Protein AF-A0A1G6JXN3-F1 (afdb_monomer)

Radius of gyration: 26.36 Å; Cα contacts (8 Å, |Δi|>4): 8; chains: 1; bounding box: 58×31×66 Å

Organism: NCBI:txid1640674

Mean predicted aligned error: 10.36 Å

Foldseek 3Di:
DPCCCVCVVPPPPVVVVVVVVVCVVQNPVRVVVVVVVVVVVVVVVVVVVVVVVVVVVVVVVVVVVVVVVVVD

Secondary structure (DSSP, 8-state):
--HHHHHHIIIIIHHHHHHHHHHHHH-TTHHHHHHHHHHHHHHHHHHHHHHHHHHHHHHHHHHHHHHHTT--

InterPro domains:
  IPR003369 Sec-independent protein translocase protein TatA/B/E [PF02416] (10-54)
  IPR006312 Sec-independent protein translocase protein TatA/E [MF_00236] (7-72)
  IPR006312 Sec-independent protein translocase protein TatA/E [TIGR01411] (10-52)

Sequence (72 aa):
MGNFILLGIFGGQEMLFVLLIIVLLFGAKKIPDLMRGLGKGVAEYKKAKDDVISEIDKANNEAITKEEKKSE

Structure (mmCIF, N/CA/C/O backbone):
data_AF-A0A1G6JXN3-F1
#
_entry.id   AF-A0A1G6JXN3-F1
#
loop_
_atom_site.group_PDB
_atom_site.id
_atom_site.type_symbol
_atom_site.label_atom_id
_atom_site.label_alt_id
_atom_site.label_comp_id
_atom_site.label_asym_id
_atom_site.label_entity_id
_atom_site.label_seq_id
_atom_site.pdbx_PDB_ins_code
_atom_site.Cartn_x
_atom_site.Cartn_y
_atom_site.Cartn_z
_atom_site.occupancy
_atom_site.B_iso_or_equiv
_atom_site.auth_seq_id
_atom_site.auth_comp_id
_atom_site.auth_asym_id
_atom_site.auth_atom_id
_atom_site.pdbx_PDB_model_num
ATOM 1 N N . MET A 1 1 ? 34.467 17.466 -7.023 1.00 50.22 1 MET A N 1
ATOM 2 C CA . MET A 1 1 ? 33.510 16.798 -7.937 1.00 50.22 1 MET A CA 1
ATOM 3 C C . MET A 1 1 ? 33.630 15.265 -7.848 1.00 50.22 1 MET A C 1
ATOM 5 O O . MET A 1 1 ? 33.822 14.617 -8.862 1.00 50.22 1 MET A O 1
ATOM 9 N N . GLY A 1 2 ? 33.553 14.666 -6.651 1.00 55.16 2 GLY A N 1
ATOM 10 C CA . GLY A 1 2 ? 33.736 13.208 -6.470 1.00 55.16 2 GLY A CA 1
ATOM 11 C C . GLY A 1 2 ? 32.526 12.468 -5.891 1.00 55.16 2 GLY A C 1
ATOM 12 O O . GLY A 1 2 ? 32.457 11.251 -5.971 1.00 55.16 2 GLY A O 1
ATOM 13 N N . ASN A 1 3 ? 31.538 13.192 -5.352 1.00 56.16 3 ASN A N 1
ATOM 14 C CA . ASN A 1 3 ? 30.478 12.584 -4.535 1.00 56.16 3 ASN A CA 1
ATOM 15 C C . ASN A 1 3 ? 29.115 12.538 -5.243 1.00 56.16 3 ASN A C 1
ATOM 17 O O . ASN A 1 3 ? 28.233 11.805 -4.813 1.00 56.16 3 ASN A O 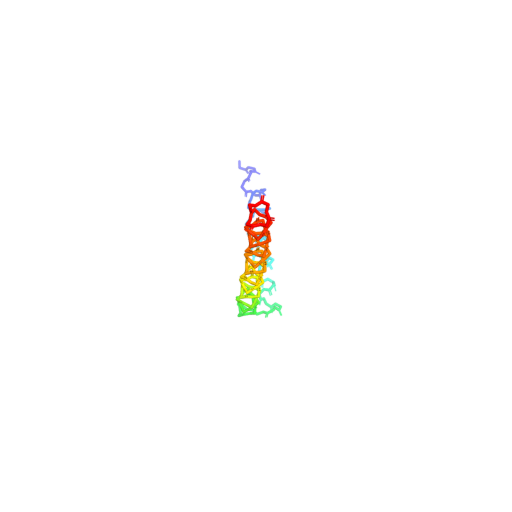1
ATOM 21 N N . PHE A 1 4 ? 28.938 13.281 -6.342 1.00 58.50 4 PHE A N 1
ATOM 22 C CA . PHE A 1 4 ? 27.691 13.260 -7.117 1.00 58.50 4 PHE A CA 1
ATOM 23 C C . PHE A 1 4 ? 27.536 11.960 -7.919 1.00 58.50 4 PHE A C 1
ATOM 25 O O . PHE A 1 4 ? 26.428 11.489 -8.131 1.00 58.50 4 PHE A O 1
ATOM 32 N N . ILE A 1 5 ? 28.655 11.342 -8.303 1.00 61.03 5 ILE A N 1
ATOM 33 C CA . ILE A 1 5 ? 28.677 10.055 -9.001 1.00 61.03 5 ILE A CA 1
ATOM 34 C C . ILE A 1 5 ? 28.345 8.919 -8.023 1.00 61.03 5 ILE A C 1
ATOM 36 O O . ILE A 1 5 ? 27.528 8.073 -8.338 1.00 61.03 5 ILE A O 1
ATOM 40 N N . LEU A 1 6 ? 28.866 8.937 -6.794 1.00 56.94 6 LEU A N 1
ATOM 41 C CA . LEU A 1 6 ? 28.582 7.884 -5.809 1.00 56.94 6 LEU A CA 1
ATOM 42 C C . LEU A 1 6 ? 27.123 7.926 -5.310 1.00 56.94 6 LEU A C 1
ATOM 44 O O . LEU A 1 6 ? 26.484 6.887 -5.209 1.00 56.94 6 LEU A O 1
ATOM 48 N N . LEU A 1 7 ? 26.566 9.122 -5.078 1.00 58.84 7 LEU A N 1
ATOM 49 C CA . LEU A 1 7 ? 25.170 9.305 -4.646 1.00 58.84 7 LEU A CA 1
ATOM 50 C C . LEU A 1 7 ? 24.171 9.213 -5.821 1.00 58.84 7 LEU A C 1
ATOM 52 O O . LEU A 1 7 ? 23.043 8.762 -5.645 1.00 58.84 7 LEU A O 1
ATOM 56 N N . GLY A 1 8 ? 24.591 9.592 -7.032 1.00 57.97 8 GLY A N 1
ATOM 57 C CA . GLY A 1 8 ? 23.800 9.460 -8.259 1.00 57.97 8 GLY A CA 1
ATOM 58 C C . GLY A 1 8 ? 23.716 8.024 -8.782 1.00 57.97 8 GLY A C 1
ATOM 59 O O . GLY A 1 8 ? 22.661 7.631 -9.277 1.00 57.97 8 GLY A O 1
ATOM 60 N N . ILE A 1 9 ? 24.785 7.235 -8.617 1.00 57.97 9 ILE A N 1
ATOM 61 C CA . ILE A 1 9 ? 24.804 5.807 -8.953 1.00 57.97 9 ILE A CA 1
ATOM 62 C C . ILE A 1 9 ? 24.037 5.014 -7.880 1.00 57.97 9 ILE A C 1
ATOM 64 O O . ILE A 1 9 ? 23.010 4.442 -8.213 1.00 57.97 9 ILE A O 1
ATOM 68 N N . PHE A 1 10 ? 24.399 5.100 -6.591 1.00 61.28 10 PHE A N 1
ATOM 69 C CA . PHE A 1 10 ? 23.790 4.259 -5.539 1.00 61.28 10 PHE A CA 1
ATOM 70 C C . PHE A 1 10 ? 22.441 4.736 -4.967 1.00 61.28 10 PHE A C 1
ATOM 72 O O . PHE A 1 10 ? 21.810 4.009 -4.202 1.00 61.28 10 PHE A O 1
ATOM 79 N N . GLY A 1 11 ? 21.994 5.964 -5.245 1.00 67.88 11 GLY A N 1
ATOM 80 C CA . GLY A 1 11 ? 20.861 6.546 -4.512 1.00 67.88 11 GLY A CA 1
ATOM 81 C C . GLY A 1 11 ? 19.513 6.473 -5.225 1.00 67.88 11 GLY A C 1
ATOM 82 O O . GLY A 1 11 ? 18.505 6.107 -4.625 1.00 67.88 11 GLY A O 1
ATOM 83 N N . GLY A 1 12 ? 19.471 6.876 -6.496 1.00 81.00 12 GLY A N 1
ATOM 84 C CA . GLY A 1 12 ? 18.202 7.165 -7.175 1.00 81.00 12 GLY A CA 1
ATOM 85 C C . GLY A 1 12 ? 18.073 6.567 -8.568 1.00 81.00 12 GLY A C 1
ATOM 86 O O . GLY A 1 12 ? 17.010 6.049 -8.907 1.00 81.00 12 GLY A O 1
ATOM 87 N N . GLN A 1 13 ? 19.138 6.602 -9.375 1.00 82.81 13 GLN A N 1
ATOM 88 C CA . GLN A 1 13 ? 19.061 6.145 -10.764 1.00 82.81 13 GLN A CA 1
ATOM 89 C C . GLN A 1 13 ? 18.947 4.618 -10.862 1.00 82.81 13 GLN A C 1
ATOM 91 O O . GLN A 1 13 ? 18.130 4.122 -11.635 1.00 82.81 13 GLN A O 1
ATOM 96 N N . GLU A 1 14 ? 19.702 3.875 -10.049 1.00 81.75 14 GLU A N 1
ATOM 97 C CA . GLU A 1 14 ? 19.599 2.412 -9.961 1.00 81.75 14 GLU A CA 1
ATOM 98 C C . GLU A 1 14 ? 18.224 1.970 -9.456 1.00 81.75 14 GLU A C 1
ATOM 100 O O . GLU A 1 14 ? 17.594 1.110 -10.067 1.00 81.75 14 GLU A O 1
ATOM 105 N N . MET A 1 15 ? 17.707 2.612 -8.403 1.00 85.75 15 MET A N 1
ATOM 106 C CA . MET A 1 15 ? 16.358 2.342 -7.895 1.00 85.75 15 MET A CA 1
ATOM 107 C C . MET A 1 15 ? 15.280 2.596 -8.952 1.00 85.75 15 MET A C 1
ATOM 109 O O . MET A 1 15 ? 14.357 1.793 -9.095 1.00 85.75 15 MET A O 1
ATOM 113 N N . LEU A 1 16 ? 15.409 3.673 -9.734 1.00 89.50 16 LEU A N 1
ATOM 114 C CA . LEU A 1 16 ? 14.495 3.958 -10.838 1.00 89.50 16 LEU A CA 1
ATOM 115 C C . LEU A 1 16 ? 14.590 2.893 -11.942 1.00 89.50 16 LEU A C 1
ATOM 117 O O . LEU A 1 16 ? 13.561 2.467 -12.464 1.00 89.50 16 LEU A O 1
ATOM 121 N N . PHE A 1 17 ? 15.799 2.424 -12.264 1.00 90.62 17 PHE A N 1
ATOM 122 C CA . PHE A 1 17 ? 16.019 1.347 -13.234 1.00 90.62 17 PHE A CA 1
ATOM 123 C C . PHE A 1 17 ? 15.427 0.012 -12.768 1.00 90.62 17 PHE A C 1
ATOM 125 O O . PHE A 1 17 ? 14.751 -0.663 -13.544 1.00 90.62 17 PHE A O 1
ATOM 132 N N . VAL A 1 18 ? 15.627 -0.358 -11.501 1.00 90.62 18 VAL A N 1
ATOM 133 C CA . VAL A 1 18 ? 15.041 -1.570 -10.909 1.00 90.62 18 VAL A CA 1
ATOM 134 C C . VAL A 1 18 ? 13.517 -1.479 -10.917 1.00 90.62 18 VAL A C 1
ATOM 136 O O . VAL A 1 18 ? 12.851 -2.414 -11.360 1.00 90.62 18 VAL A O 1
ATOM 139 N N . LEU A 1 19 ? 12.954 -0.339 -10.504 1.00 90.62 19 LEU A N 1
ATOM 140 C CA . LEU A 1 19 ? 11.511 -0.109 -10.544 1.00 90.62 19 LEU A CA 1
ATOM 141 C C . LEU A 1 19 ? 10.964 -0.220 -11.974 1.00 90.62 19 LEU A C 1
ATOM 143 O O . LEU A 1 19 ? 9.922 -0.840 -12.182 1.00 90.62 19 LEU A O 1
ATOM 147 N N . LEU A 1 20 ? 11.682 0.321 -12.962 1.00 92.94 20 LEU A N 1
ATOM 148 C CA . LEU A 1 20 ? 11.315 0.224 -14.372 1.00 92.94 20 LEU A CA 1
ATOM 149 C C . LEU A 1 20 ? 11.304 -1.232 -14.859 1.00 92.94 20 LEU A C 1
ATOM 151 O O . LEU A 1 20 ? 10.343 -1.642 -15.506 1.00 92.94 20 LEU A O 1
ATOM 155 N N . ILE A 1 21 ? 12.316 -2.032 -14.509 1.00 94.06 21 ILE A N 1
ATOM 156 C CA . ILE A 1 21 ? 12.366 -3.463 -14.852 1.00 94.06 21 ILE A CA 1
ATOM 157 C C . ILE A 1 21 ? 11.194 -4.213 -14.210 1.00 94.06 21 ILE A C 1
ATOM 159 O O . ILE A 1 21 ? 10.503 -4.966 -14.895 1.00 94.06 21 ILE A O 1
ATOM 163 N N . ILE A 1 22 ? 10.912 -3.983 -12.925 1.00 93.19 22 ILE A N 1
ATOM 164 C CA . ILE A 1 22 ? 9.771 -4.609 -12.236 1.00 93.19 22 ILE A CA 1
ATOM 165 C C . ILE A 1 22 ? 8.456 -4.224 -12.929 1.00 93.19 22 ILE A C 1
ATOM 167 O O . ILE A 1 22 ? 7.605 -5.080 -13.169 1.00 93.19 22 ILE A O 1
ATOM 171 N N . VAL A 1 23 ? 8.291 -2.955 -13.305 1.00 93.75 23 VAL A N 1
ATOM 172 C CA . VAL A 1 23 ? 7.108 -2.478 -14.032 1.00 93.75 23 VAL A CA 1
ATOM 173 C C . VAL A 1 23 ? 7.001 -3.096 -15.427 1.00 93.75 23 VAL A C 1
ATOM 175 O O . VAL A 1 23 ? 5.887 -3.379 -15.859 1.00 93.75 23 VAL A O 1
ATOM 178 N N . LEU A 1 24 ? 8.107 -3.349 -16.127 1.00 94.06 24 LEU A N 1
ATOM 179 C CA . LEU A 1 24 ? 8.091 -4.037 -17.422 1.00 94.06 24 LEU A CA 1
ATOM 180 C C . LEU A 1 24 ? 7.725 -5.523 -17.288 1.00 94.06 24 LEU A C 1
ATOM 182 O O . LEU A 1 24 ? 6.966 -6.034 -18.107 1.00 94.06 24 LEU A O 1
ATOM 186 N N . LEU A 1 25 ? 8.213 -6.203 -16.246 1.00 94.12 25 LEU A N 1
ATOM 187 C CA . LEU A 1 25 ? 7.932 -7.622 -16.003 1.00 94.12 25 LEU A CA 1
ATOM 188 C C . LEU A 1 25 ? 6.500 -7.869 -15.509 1.00 94.12 25 LEU A C 1
ATOM 190 O O . LEU A 1 25 ? 5.832 -8.798 -15.960 1.00 94.12 25 LEU A O 1
ATOM 194 N N . PHE A 1 26 ? 6.024 -7.052 -14.569 1.00 92.44 26 PHE A N 1
ATOM 195 C CA . PHE A 1 26 ? 4.723 -7.246 -13.922 1.0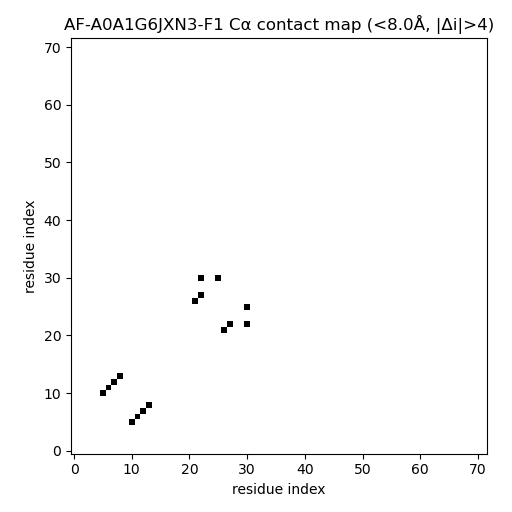0 92.44 26 PHE A CA 1
ATOM 196 C C . PHE A 1 26 ? 3.615 -6.354 -14.494 1.00 92.44 26 PHE A C 1
ATOM 198 O O . PHE A 1 26 ? 2.435 -6.682 -14.357 1.00 92.44 26 PHE A O 1
ATOM 205 N N . GLY A 1 27 ? 3.969 -5.250 -15.149 1.00 89.06 27 GLY A N 1
ATOM 206 C CA . GLY A 1 27 ? 3.051 -4.220 -15.628 1.00 89.06 27 GLY A CA 1
ATOM 207 C C . GLY A 1 27 ? 2.782 -3.128 -14.585 1.00 89.06 27 GLY A C 1
ATOM 208 O O . GLY A 1 27 ? 2.586 -3.404 -13.400 1.00 89.06 27 GLY A O 1
ATOM 209 N N . ALA A 1 28 ? 2.663 -1.874 -15.038 1.00 88.00 28 ALA A N 1
ATOM 210 C CA . ALA A 1 28 ? 2.416 -0.709 -14.173 1.00 88.00 28 ALA A CA 1
ATOM 211 C C . ALA A 1 28 ? 1.102 -0.791 -13.373 1.00 88.00 28 ALA A C 1
ATOM 213 O O . ALA A 1 28 ? 0.984 -0.180 -12.316 1.00 88.00 28 ALA A O 1
ATOM 214 N N . LYS A 1 29 ? 0.113 -1.553 -13.861 1.00 89.50 29 LYS A N 1
ATOM 215 C CA . LYS A 1 29 ? -1.183 -1.744 -13.186 1.00 89.50 29 LYS A CA 1
ATOM 216 C C . LYS A 1 29 ? -1.143 -2.798 -12.079 1.00 89.50 29 LYS A C 1
ATOM 218 O O . LYS A 1 29 ? -1.924 -2.721 -11.137 1.00 89.50 29 LYS A O 1
ATOM 223 N N . LYS A 1 30 ? -0.212 -3.753 -12.148 1.00 90.88 30 LYS A N 1
ATOM 224 C CA . LYS A 1 30 ? -0.224 -4.926 -11.270 1.00 90.88 30 LYS A CA 1
ATOM 225 C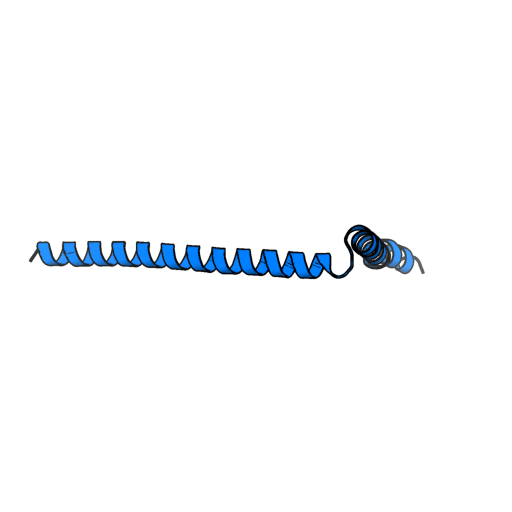 C . LYS A 1 30 ? 0.298 -4.621 -9.870 1.00 90.88 30 LYS A C 1
ATOM 227 O O . LYS A 1 30 ? -0.224 -5.163 -8.905 1.00 90.88 30 LYS A O 1
ATOM 232 N N . ILE A 1 31 ? 1.259 -3.702 -9.747 1.00 90.75 31 ILE A N 1
ATOM 233 C CA . ILE A 1 31 ? 1.758 -3.238 -8.444 1.00 90.75 31 ILE A CA 1
ATOM 234 C C . ILE A 1 31 ? 0.648 -2.517 -7.647 1.00 90.75 31 ILE A C 1
ATOM 236 O O . ILE A 1 31 ? 0.369 -2.952 -6.529 1.00 90.75 31 ILE A O 1
ATOM 240 N N . PRO A 1 32 ? -0.057 -1.498 -8.191 1.00 89.00 32 PRO A N 1
ATOM 241 C CA . PRO A 1 32 ? -1.189 -0.873 -7.505 1.00 89.00 32 PRO A CA 1
ATOM 242 C C . PRO A 1 32 ? -2.313 -1.850 -7.156 1.00 89.00 32 PRO A C 1
ATOM 244 O O . PRO A 1 32 ? -2.871 -1.762 -6.063 1.00 89.00 32 PRO A O 1
ATOM 247 N N . ASP A 1 33 ? -2.642 -2.783 -8.052 1.00 93.81 33 ASP A N 1
ATOM 248 C CA . ASP A 1 33 ? -3.703 -3.765 -7.809 1.00 93.81 33 ASP A CA 1
ATOM 249 C C . ASP A 1 33 ? -3.334 -4.733 -6.675 1.00 93.81 33 ASP A C 1
ATOM 251 O O . ASP A 1 33 ? -4.160 -4.976 -5.790 1.00 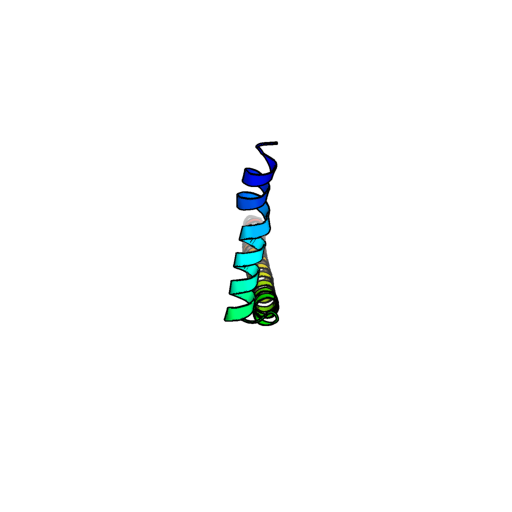93.81 33 ASP A O 1
ATOM 255 N N . LEU A 1 34 ? -2.080 -5.208 -6.625 1.00 93.06 34 LEU A N 1
ATOM 256 C CA . LEU A 1 34 ? -1.578 -5.993 -5.492 1.00 93.06 34 LEU A CA 1
ATOM 257 C C . LEU A 1 34 ? -1.618 -5.190 -4.188 1.00 93.06 34 LEU A C 1
ATOM 259 O O . LEU A 1 34 ? -2.090 -5.707 -3.179 1.00 93.06 34 LEU A O 1
ATOM 263 N N . MET A 1 35 ? -1.168 -3.932 -4.196 1.00 93.88 35 MET A N 1
ATOM 264 C CA . MET A 1 35 ? -1.191 -3.077 -3.001 1.00 93.88 35 MET A CA 1
ATOM 265 C C . MET A 1 35 ? -2.617 -2.846 -2.496 1.00 93.88 35 MET A C 1
ATOM 267 O O . MET A 1 35 ? -2.859 -2.888 -1.292 1.00 93.88 35 MET A O 1
ATOM 271 N N . ARG A 1 36 ? -3.577 -2.636 -3.403 1.00 95.38 36 ARG A N 1
ATOM 272 C CA . ARG A 1 36 ? -4.996 -2.492 -3.052 1.00 95.38 36 ARG A CA 1
ATOM 273 C C . ARG A 1 36 ? -5.568 -3.779 -2.464 1.00 95.38 36 ARG A C 1
ATOM 275 O O . ARG A 1 36 ? -6.303 -3.702 -1.483 1.00 95.38 36 ARG A O 1
ATOM 282 N N . GLY A 1 37 ? -5.243 -4.936 -3.039 1.00 95.94 37 GLY A N 1
ATOM 283 C CA . GLY A 1 37 ? -5.667 -6.239 -2.519 1.00 95.94 37 GLY A CA 1
ATOM 284 C C . GLY A 1 37 ? -5.080 -6.528 -1.136 1.00 95.94 37 GLY A C 1
ATOM 285 O O . GLY A 1 37 ? -5.821 -6.809 -0.196 1.00 95.94 37 GLY A O 1
ATOM 286 N N . LEU A 1 38 ? -3.764 -6.367 -0.992 1.00 96.81 38 LEU A N 1
ATOM 287 C CA . LEU A 1 38 ? -3.05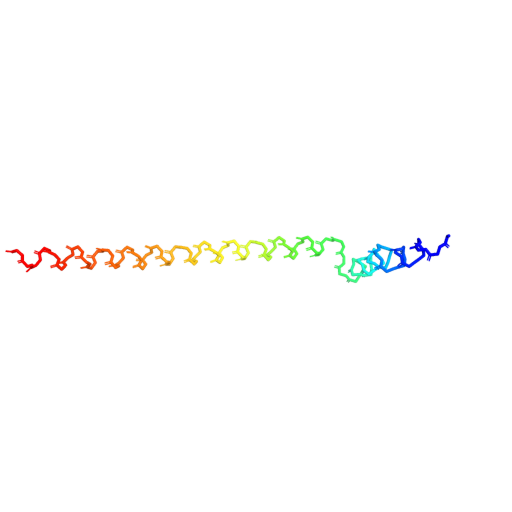1 -6.549 0.272 1.00 96.81 38 LEU A CA 1
ATOM 288 C C . LEU A 1 38 ? -3.559 -5.574 1.345 1.00 96.81 38 LEU A C 1
ATOM 290 O O . LEU A 1 38 ? -3.825 -5.980 2.470 1.00 96.81 38 LEU A O 1
ATOM 294 N N . GLY A 1 39 ? -3.753 -4.301 0.990 1.00 95.94 39 GLY A N 1
ATOM 295 C CA . GLY A 1 39 ? -4.244 -3.274 1.908 1.00 95.94 39 GLY A CA 1
ATOM 296 C C . GLY A 1 39 ? -5.648 -3.568 2.434 1.00 95.94 39 GLY A C 1
ATOM 297 O O . GLY A 1 39 ? -5.890 -3.424 3.631 1.00 95.94 39 GLY A O 1
ATOM 298 N N . LYS A 1 40 ? -6.557 -4.042 1.572 1.00 96.94 40 LYS A N 1
ATOM 299 C CA . LYS A 1 40 ? -7.890 -4.498 1.995 1.00 96.94 40 LYS A CA 1
ATOM 300 C C . LYS A 1 40 ? -7.805 -5.705 2.927 1.00 96.94 40 LYS A C 1
ATOM 302 O O . LYS A 1 40 ? -8.415 -5.674 3.989 1.00 96.94 40 LYS A O 1
ATOM 307 N N . GLY A 1 41 ? -6.997 -6.709 2.578 1.00 97.12 41 GLY A N 1
ATOM 308 C CA . GLY A 1 41 ? -6.809 -7.898 3.415 1.00 97.12 41 GLY A CA 1
ATOM 309 C C . GLY A 1 41 ? -6.253 -7.564 4.801 1.00 97.12 41 GLY A C 1
ATOM 310 O O . GLY A 1 41 ? -6.766 -8.046 5.806 1.00 97.12 41 GLY A O 1
ATOM 311 N N . VAL A 1 42 ? -5.255 -6.678 4.881 1.00 97.44 42 VAL A N 1
ATOM 312 C CA . VAL A 1 42 ? -4.695 -6.213 6.162 1.00 97.44 42 VAL A CA 1
ATOM 313 C C . VAL A 1 42 ? -5.723 -5.406 6.965 1.00 97.44 42 VAL A C 1
ATOM 315 O O . VAL A 1 42 ? -5.791 -5.553 8.186 1.00 97.44 42 VAL A O 1
ATOM 318 N N . ALA A 1 43 ? -6.538 -4.576 6.308 1.00 96.75 43 ALA A N 1
ATOM 319 C CA . ALA A 1 43 ? -7.585 -3.800 6.972 1.00 96.75 43 ALA A CA 1
ATOM 320 C C . ALA A 1 43 ? -8.691 -4.696 7.558 1.00 96.75 43 ALA A C 1
ATOM 322 O O . ALA A 1 43 ? -9.072 -4.517 8.716 1.00 96.75 43 ALA A O 1
ATOM 323 N N . GLU A 1 44 ? -9.167 -5.678 6.791 1.00 97.31 44 GLU A N 1
ATOM 324 C CA . GLU A 1 44 ? -10.152 -6.666 7.249 1.00 97.31 44 GLU A CA 1
ATOM 325 C C . GLU A 1 44 ? -9.590 -7.537 8.376 1.00 97.31 44 GLU A C 1
ATOM 327 O O . GLU A 1 44 ? -10.254 -7.719 9.396 1.00 97.31 44 GLU A O 1
ATOM 332 N N . TYR A 1 45 ? -8.338 -7.987 8.251 1.00 97.00 45 TYR A N 1
ATOM 333 C CA . TYR A 1 45 ? -7.645 -8.729 9.305 1.00 97.00 45 TYR A CA 1
ATOM 334 C C . TYR A 1 45 ? -7.558 -7.928 10.606 1.00 97.00 45 TYR A C 1
ATOM 336 O O . TYR A 1 45 ? -7.861 -8.446 11.682 1.00 97.00 45 TYR A O 1
ATOM 344 N N . LYS A 1 46 ? -7.178 -6.646 10.521 1.00 96.56 46 LYS A N 1
ATOM 345 C CA . LYS A 1 46 ? -7.091 -5.778 11.697 1.00 96.56 46 LYS A CA 1
ATOM 346 C C . LYS A 1 46 ? -8.456 -5.608 12.362 1.00 96.56 46 LYS A C 1
ATOM 348 O O . LYS A 1 46 ? -8.528 -5.699 13.582 1.00 96.56 46 LYS A O 1
ATOM 353 N N . LYS A 1 47 ? -9.516 -5.402 11.577 1.00 96.75 47 LYS A N 1
ATOM 354 C CA . LYS A 1 47 ? -10.880 -5.273 12.098 1.00 96.75 47 LYS A CA 1
ATOM 355 C C . LYS A 1 47 ? -11.333 -6.544 12.818 1.00 96.75 47 LYS A C 1
ATOM 357 O O . LYS A 1 47 ? -11.737 -6.460 13.967 1.00 96.75 47 LYS A O 1
ATOM 362 N N . ALA A 1 48 ? -11.181 -7.708 12.184 1.00 96.50 48 ALA A N 1
ATOM 363 C CA . ALA A 1 48 ? -11.546 -8.986 12.793 1.00 96.50 48 ALA A CA 1
ATOM 364 C C . ALA A 1 48 ? -10.773 -9.244 14.097 1.00 96.50 48 ALA A C 1
ATOM 366 O O . ALA A 1 48 ? -11.347 -9.691 15.085 1.00 96.50 48 ALA A O 1
ATOM 367 N N . LYS A 1 49 ? -9.476 -8.917 14.123 1.00 96.38 49 LYS A N 1
ATOM 368 C CA . LYS A 1 49 ? -8.654 -9.018 15.334 1.00 96.38 49 LYS A CA 1
ATOM 369 C C . LYS A 1 49 ? -9.165 -8.096 16.448 1.00 96.38 49 LYS A C 1
ATOM 371 O O . LYS A 1 49 ? -9.246 -8.525 17.594 1.00 96.38 49 LYS A O 1
ATOM 376 N N . ASP A 1 50 ? -9.478 -6.844 16.121 1.00 96.12 50 ASP A N 1
ATOM 377 C CA . ASP A 1 50 ? -9.959 -5.854 17.090 1.00 96.12 50 ASP A CA 1
ATOM 378 C C . ASP A 1 50 ? -11.358 -6.249 17.634 1.00 96.12 50 ASP A C 1
ATOM 380 O O . ASP A 1 50 ? -11.592 -6.151 18.840 1.00 96.12 50 ASP A O 1
ATOM 384 N N . ASP A 1 51 ? -12.241 -6.793 16.786 1.00 95.31 51 ASP A N 1
ATOM 385 C CA . ASP A 1 51 ? -13.560 -7.313 17.181 1.00 95.31 51 ASP A CA 1
ATOM 386 C C . ASP A 1 51 ? -13.425 -8.491 18.169 1.00 95.31 51 ASP A C 1
ATOM 388 O O . ASP A 1 51 ? -14.022 -8.457 19.247 1.00 95.31 51 ASP A O 1
ATOM 392 N N . VAL A 1 52 ? -12.566 -9.476 17.871 1.00 94.62 52 VAL A N 1
ATOM 393 C CA . VAL A 1 52 ? -12.299 -10.633 18.753 1.00 94.62 52 VAL A CA 1
ATOM 394 C C . VAL A 1 52 ? -11.762 -10.201 20.119 1.00 94.62 52 VAL A C 1
ATOM 396 O O . VAL A 1 52 ? -12.217 -10.706 21.144 1.00 94.62 52 VAL A O 1
ATOM 399 N N . ILE A 1 53 ? -10.818 -9.255 20.161 1.00 93.38 53 ILE A N 1
ATOM 400 C CA . ILE A 1 53 ? -10.289 -8.728 21.431 1.00 93.38 53 ILE A CA 1
ATOM 401 C C . ILE A 1 53 ? -11.417 -8.075 22.239 1.00 93.38 53 ILE A C 1
ATOM 403 O O . ILE A 1 53 ? -11.547 -8.336 23.433 1.00 93.38 53 ILE A O 1
ATOM 407 N N . SER A 1 54 ? -12.281 -7.294 21.584 1.00 93.38 54 SER A N 1
ATOM 408 C CA . SER A 1 54 ? -13.401 -6.629 22.253 1.00 93.38 54 SER A CA 1
ATOM 409 C C . SER A 1 54 ? -14.438 -7.605 22.825 1.00 93.38 54 SER A C 1
ATOM 411 O O . SER A 1 54 ? -15.025 -7.332 23.873 1.00 93.38 54 SER A O 1
ATOM 413 N N . GLU A 1 55 ? -14.666 -8.744 22.165 1.00 91.50 55 GLU A N 1
ATOM 414 C CA . GLU A 1 55 ? -15.555 -9.799 22.661 1.00 91.50 55 GLU A CA 1
ATOM 415 C C . GLU A 1 55 ? -14.956 -10.517 23.872 1.00 91.50 55 GLU A C 1
ATOM 417 O O . GLU A 1 55 ? -15.663 -10.755 24.852 1.00 91.50 55 GLU A O 1
ATOM 422 N N . ILE A 1 56 ? -13.650 -10.798 23.847 1.00 89.75 56 ILE A N 1
ATOM 423 C CA . ILE A 1 56 ? -12.927 -11.395 24.979 1.00 89.75 56 ILE A CA 1
ATOM 424 C C . ILE A 1 56 ? -12.956 -10.455 26.192 1.00 89.75 56 ILE A C 1
ATOM 426 O O . ILE A 1 56 ? -13.245 -10.894 27.308 1.00 89.75 56 ILE A O 1
ATOM 430 N N . ASP A 1 57 ? -12.722 -9.158 25.985 1.00 89.38 57 ASP A N 1
ATOM 431 C CA . ASP A 1 57 ? -12.758 -8.161 27.059 1.00 89.38 57 ASP A CA 1
ATOM 432 C C . ASP A 1 57 ? -14.164 -8.009 27.654 1.00 89.38 57 ASP A C 1
ATOM 434 O O . ASP A 1 57 ? -14.317 -7.889 28.873 1.00 89.38 57 ASP A O 1
ATOM 438 N N . LYS A 1 58 ? -15.215 -8.052 26.826 1.00 89.19 58 LYS A N 1
ATOM 439 C CA . LYS A 1 58 ? -16.605 -8.049 27.312 1.00 89.19 58 LYS A CA 1
ATOM 440 C C . LYS A 1 58 ? -16.927 -9.311 28.105 1.00 89.19 58 LYS A C 1
ATOM 442 O O . LYS A 1 58 ? -17.464 -9.197 29.203 1.00 89.19 58 LYS A O 1
ATOM 447 N N . ALA A 1 59 ? -16.552 -10.487 27.604 1.00 85.75 59 ALA A N 1
ATOM 448 C CA . ALA A 1 59 ? -16.773 -11.754 28.297 1.00 85.75 59 ALA A CA 1
ATOM 449 C C . ALA A 1 59 ? -16.080 -11.790 29.671 1.00 85.75 59 ALA A C 1
ATOM 451 O O . ALA A 1 59 ? -16.684 -12.224 30.653 1.00 85.75 59 ALA 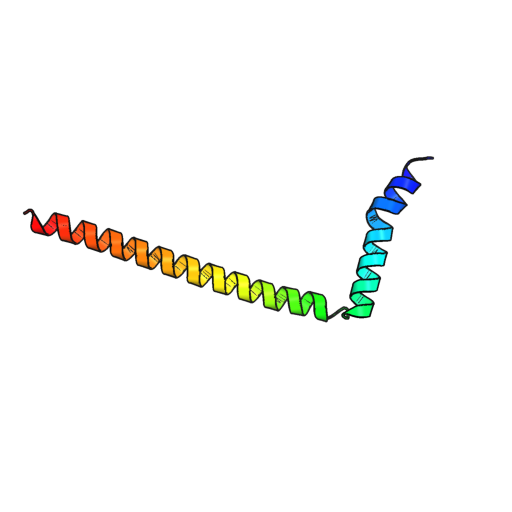A O 1
ATOM 452 N N . ASN A 1 60 ? -14.853 -11.268 29.766 1.00 84.38 60 ASN A N 1
ATOM 453 C CA . ASN A 1 60 ? -14.136 -11.147 31.036 1.00 84.38 60 ASN A CA 1
ATOM 454 C C . ASN A 1 60 ? -14.824 -10.171 32.003 1.00 84.38 60 ASN A C 1
ATOM 456 O O . ASN A 1 60 ? -15.015 -10.505 33.170 1.00 84.38 60 ASN A O 1
ATOM 460 N N . ASN A 1 61 ? -15.252 -8.994 31.536 1.00 80.19 61 ASN A N 1
ATOM 461 C CA . ASN A 1 61 ? -15.960 -8.031 32.388 1.00 80.19 61 ASN A CA 1
ATOM 462 C C . ASN A 1 61 ? -17.330 -8.557 32.860 1.00 80.19 61 ASN A C 1
ATOM 464 O O . ASN A 1 61 ? -17.721 -8.339 34.010 1.00 80.19 61 ASN A O 1
ATOM 46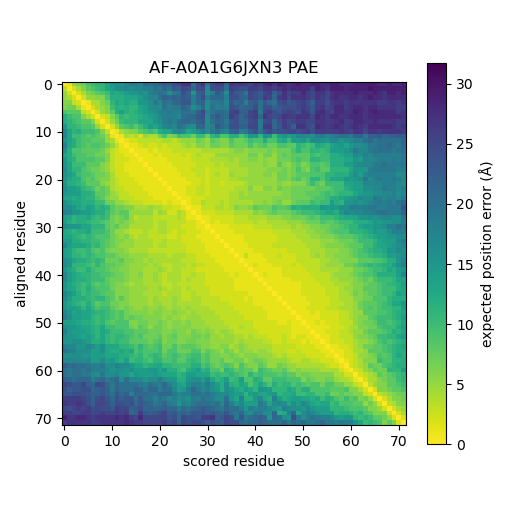8 N N . GLU A 1 62 ? -18.054 -9.292 32.013 1.00 75.62 62 GLU A N 1
ATOM 469 C CA . GLU A 1 62 ? -19.322 -9.931 32.381 1.00 75.62 62 GLU A CA 1
ATOM 470 C C . GLU A 1 62 ? -19.139 -11.071 33.393 1.00 75.62 62 GLU A C 1
ATOM 472 O O . GLU A 1 62 ? -19.997 -11.256 34.260 1.00 75.62 62 GLU A O 1
ATOM 477 N N . ALA A 1 63 ? -18.034 -11.820 33.315 1.00 72.25 63 ALA A N 1
ATOM 478 C CA . ALA A 1 63 ? -17.694 -12.850 34.294 1.00 72.25 63 ALA A CA 1
ATOM 479 C C . ALA A 1 63 ? -17.384 -12.241 35.673 1.00 72.25 63 ALA A C 1
ATOM 481 O O . ALA A 1 63 ? -17.954 -12.683 36.669 1.00 72.25 63 ALA A O 1
ATOM 482 N N . ILE A 1 64 ? -16.587 -11.167 35.718 1.00 69.94 64 ILE A N 1
ATOM 483 C CA . ILE A 1 64 ? -16.249 -10.442 36.957 1.00 69.94 64 ILE A CA 1
ATOM 484 C C . ILE A 1 64 ? -17.514 -9.846 37.605 1.00 69.94 64 ILE A C 1
ATOM 486 O O . ILE A 1 64 ? -17.743 -10.0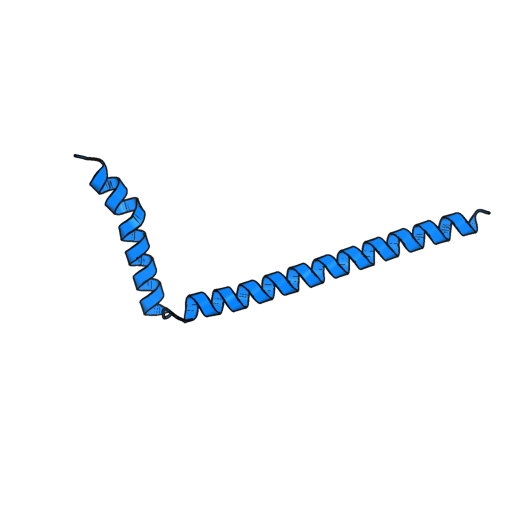09 38.801 1.00 69.94 64 ILE A O 1
ATOM 490 N N . THR A 1 65 ? -18.406 -9.252 36.803 1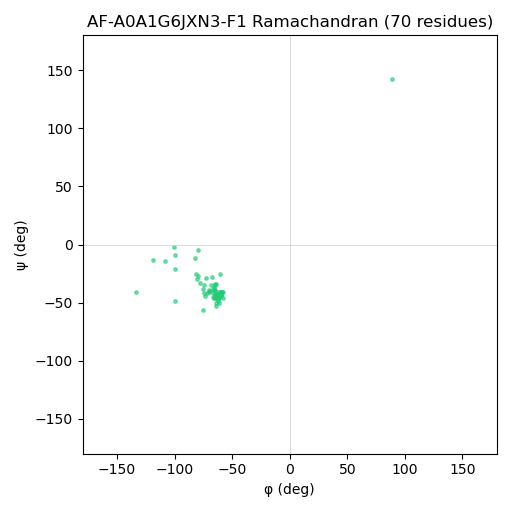.00 68.94 65 THR A N 1
ATOM 491 C CA . THR A 1 65 ? -19.664 -8.655 37.301 1.00 68.94 65 THR A CA 1
ATOM 492 C C . THR A 1 65 ? -20.651 -9.703 37.846 1.00 68.94 65 THR A C 1
ATOM 494 O O . THR A 1 65 ? -21.475 -9.404 38.714 1.00 68.94 65 THR A O 1
ATOM 497 N N . LYS A 1 66 ? -20.610 -10.945 37.338 1.00 65.50 66 LYS A N 1
ATOM 498 C CA . LYS A 1 66 ? -21.457 -12.048 37.829 1.00 65.50 66 LYS A CA 1
ATOM 499 C C . LYS A 1 66 ? -20.921 -12.684 39.113 1.00 65.50 66 LYS A C 1
ATOM 501 O O . LYS A 1 66 ? -21.727 -13.206 39.882 1.00 65.50 66 LYS A O 1
ATOM 506 N N . GLU A 1 67 ? -19.612 -12.642 39.354 1.00 60.44 67 GLU A N 1
ATOM 507 C CA . GLU A 1 67 ? -19.011 -13.142 40.595 1.00 60.44 67 GLU A CA 1
ATOM 508 C C . GLU A 1 67 ? -19.245 -12.191 41.781 1.00 60.44 67 GLU A C 1
ATOM 510 O O . GLU A 1 67 ? -19.599 -12.674 42.856 1.00 60.44 67 GLU A O 1
ATOM 515 N N . GLU A 1 68 ? -19.195 -10.866 41.588 1.00 58.69 68 GLU A N 1
ATOM 516 C CA . GLU A 1 68 ? -19.499 -9.891 42.658 1.00 58.69 68 GLU A CA 1
ATOM 517 C C . GLU A 1 68 ? -20.956 -9.963 43.154 1.00 58.69 68 GLU A C 1
ATOM 519 O O . GLU A 1 68 ? -21.216 -9.806 44.343 1.00 58.69 68 GLU A O 1
ATOM 524 N N . LYS A 1 69 ? -21.923 -10.275 42.280 1.00 58.00 69 LYS A N 1
ATOM 525 C CA . LYS A 1 69 ? -23.345 -10.404 42.665 1.00 58.00 69 LYS A CA 1
ATOM 526 C C . LYS A 1 69 ? -23.714 -11.730 43.335 1.00 58.00 69 LYS A C 1
ATOM 528 O O . LYS A 1 69 ? -24.869 -11.905 43.711 1.00 58.00 69 LYS A O 1
ATOM 533 N N . LYS A 1 70 ? -22.786 -12.687 43.430 1.00 57.12 70 LYS A N 1
ATOM 534 C CA . LYS A 1 70 ? -23.028 -14.002 44.049 1.00 57.12 70 LYS A CA 1
ATOM 535 C C . LYS A 1 70 ? -22.494 -14.086 45.487 1.00 57.12 70 LYS A C 1
ATOM 537 O O . LYS A 1 70 ? -22.757 -15.081 46.158 1.00 57.12 70 LYS A O 1
ATOM 542 N N . SER A 1 71 ? -21.740 -13.080 45.945 1.00 56.31 71 SER A N 1
ATOM 543 C CA . SER A 1 71 ? -21.220 -13.000 47.318 1.00 56.31 71 SER A CA 1
ATOM 544 C C . SER A 1 71 ? -22.007 -12.074 48.256 1.00 56.31 71 SER A C 1
ATOM 546 O O . SER A 1 71 ? -21.648 -12.000 49.429 1.00 56.31 71 SER A O 1
ATOM 548 N N . GLU A 1 72 ? -23.052 -11.394 47.770 1.00 52.81 72 GLU A N 1
ATOM 549 C CA . GLU A 1 72 ? -24.102 -10.756 48.594 1.00 52.81 72 GLU A CA 1
ATOM 550 C C . GLU A 1 72 ? -25.327 -11.671 48.715 1.00 52.81 72 GLU A C 1
ATOM 552 O O . GLU A 1 72 ? -25.909 -11.725 49.822 1.00 52.81 72 GLU A O 1
#

pLDDT: mean 82.48, std 15.28, range [50.22, 97.44]

Solvent-accessible surface area (backbone atoms only — not comparable to full-atom values): 4112 Å² total; per-residue (Å²): 143,74,60,66,61,57,50,46,49,78,63,50,53,50,57,51,51,52,52,48,50,51,31,70,75,64,36,78,64,45,59,59,51,50,51,52,52,52,51,51,52,52,50,53,50,49,50,56,52,53,52,54,52,54,51,53,53,48,54,52,52,52,51,54,58,54,54,63,68,69,78,114